Protein AF-A0A6P8ZB07-F1 (afdb_monomer)

Solvent-accessible surface area (backbone atoms only — not comparable to full-atom values): 9600 Å² total; per-residue (Å²): 122,35,70,48,93,91,47,97,53,71,27,90,39,66,70,56,38,54,51,48,44,44,61,78,75,39,76,51,76,29,62,41,85,91,77,65,51,66,21,70,41,64,68,59,40,51,53,44,44,52,66,76,69,40,87,73,82,62,54,81,32,67,51,88,53,90,93,51,83,56,60,20,74,44,65,69,59,39,55,50,48,44,59,75,76,38,49,78,63,57,66,79,43,64,91,71,60,66,84,70,69,75,82,62,78,60,69,79,56,100,74,67,85,49,68,68,60,49,51,53,49,50,51,52,50,53,52,50,53,52,51,51,51,51,51,52,52,51,55,55,74,67,50,76,80,86,47,76,67,62,57,60,74,75,111

Radius of gyration: 33.52 Å; Cα contacts (8 Å, |Δi|>4): 102; chains: 1; bounding box: 80×26×96 Å

Sequence (155 aa):
MFACDDCERQFAHARSLQRHRRVDHHAPAHRCEQCKRAYRYGWQKQQYLRSAHELSGSHRYPCSAPGCIYRSTTRSNLTRHWRTCHSAIAKELADGYTSQPAHRPTKPDNQTDDPRKEAVREALKTFLTNAIAAAITLARSEARPVTVDDIRAAL

Foldseek 3Di:
DAAAPVDGDDDPDPVVNVLCCLVPVDDQPDADPVPRDGHSDPVLVVVCCCPPVVPPQAFPAAAPDVPDGDTHSDPVVNVVCCCVPVVVVVVVCPVPPDCPDDPPPPPPPPDDPPVVVVVVVVVVVVVVVVVVVVVVVVVVVPDDDCDPVNVVVVD

InterPro domains:
  IPR013087 Zinc finger C2H2-type [PF00096] (2-25)
  IPR013087 Zinc finger C2H2-type [PS50157] (2-25)
  IPR013087 Zinc finger C2H2-type [SM00355] (2-25)
  IPR013087 Zinc finger C2H2-type [SM00355] (30-53)
  IPR013087 Zinc finger C2H2-type [SM00355] (61-86)
  IPR036236 Zinc finger C2H2 superfamily [SSF57667] (2-42)

Nearest PDB structures (foldseek):
  5und-assembly2_B  TM=5.809E-01  e=1.565E-04  Homo sapiens
  5k5i-assembly1_A  TM=6.040E-01  e=3.004E-04  Homo sapiens
  8sss-assembly1_A  TM=5.111E-01  e=1.205E-04  Homo sapiens
  8ssr-assembly1_A  TM=5.042E-01  e=1.058E-04  Homo sapiens
  5t0u-assembly2_D  TM=4.949E-01  e=1.287E-04  Homo sapiens

pLDDT: mean 70.07, std 16.38, range [29.27, 94.62]

Organism: Thrips palmi (NCBI:txid161013)

Structure (mmCIF, N/CA/C/O backbone):
data_AF-A0A6P8ZB07-F1
#
_entry.id   AF-A0A6P8ZB07-F1
#
loop_
_atom_site.group_PDB
_atom_site.id
_atom_site.type_symbol
_atom_site.label_atom_id
_atom_site.label_alt_id
_atom_site.label_comp_id
_atom_site.label_asym_id
_atom_site.label_entity_id
_atom_site.label_seq_id
_atom_site.pdbx_PDB_ins_code
_atom_site.Cartn_x
_atom_site.Cartn_y
_atom_site.Cartn_z
_atom_site.occupancy
_atom_site.B_iso_or_equiv
_atom_site.auth_seq_id
_atom_site.auth_comp_id
_atom_site.auth_asym_id
_atom_site.auth_atom_id
_atom_site.pdbx_PDB_model_num
ATOM 1 N N . MET A 1 1 ? -31.546 6.550 13.083 1.00 79.25 1 MET A N 1
ATOM 2 C CA . MET A 1 1 ? -30.229 6.072 13.560 1.00 79.25 1 MET A CA 1
ATOM 3 C C . MET A 1 1 ? -30.030 4.673 12.993 1.00 79.25 1 MET A C 1
ATOM 5 O O . MET A 1 1 ? -30.997 3.926 12.975 1.00 79.25 1 MET A O 1
ATOM 9 N N . PHE A 1 2 ? -28.861 4.354 12.437 1.00 90.25 2 PHE A N 1
ATOM 10 C CA . PHE A 1 2 ? -28.604 3.084 11.743 1.00 90.25 2 PHE A CA 1
ATOM 11 C C . PHE A 1 2 ? -27.587 2.262 12.541 1.00 90.25 2 PHE A C 1
ATOM 13 O O . PHE A 1 2 ? -26.433 2.680 12.653 1.00 90.25 2 PHE A O 1
ATOM 20 N N . ALA A 1 3 ? -28.016 1.138 13.114 1.00 91.75 3 ALA A N 1
ATOM 21 C CA . ALA A 1 3 ? -27.183 0.266 13.942 1.00 91.75 3 ALA A CA 1
ATOM 22 C C . ALA A 1 3 ? -26.453 -0.789 13.101 1.00 91.75 3 ALA A C 1
ATOM 24 O O . ALA A 1 3 ? -26.938 -1.192 12.046 1.00 91.75 3 ALA A O 1
ATOM 25 N N . CYS A 1 4 ? -25.268 -1.197 13.550 1.00 89.50 4 CYS A N 1
ATOM 26 C CA . CYS A 1 4 ? -24.574 -2.347 12.992 1.00 89.50 4 CYS A CA 1
ATOM 27 C C . CYS A 1 4 ? -25.110 -3.637 13.614 1.00 89.50 4 CYS A C 1
ATOM 29 O O . CYS A 1 4 ? -25.295 -3.705 14.821 1.00 89.50 4 CYS A O 1
ATOM 31 N N . ASP A 1 5 ? -25.343 -4.657 12.794 1.00 91.62 5 ASP A N 1
ATOM 32 C CA . ASP A 1 5 ? -25.797 -5.969 13.278 1.00 91.62 5 ASP A CA 1
ATOM 33 C C . ASP A 1 5 ? -24.627 -6.798 13.835 1.00 91.62 5 ASP A C 1
ATOM 35 O O . ASP A 1 5 ? -24.812 -7.718 14.623 1.00 91.62 5 ASP A O 1
ATOM 39 N N . ASP A 1 6 ? -23.405 -6.449 13.422 1.00 88.81 6 ASP A N 1
ATOM 40 C CA . ASP A 1 6 ? -22.174 -7.166 13.742 1.00 88.81 6 ASP A CA 1
ATOM 41 C C . ASP A 1 6 ? -21.429 -6.548 14.957 1.00 88.81 6 ASP A C 1
ATOM 43 O O . ASP A 1 6 ? -20.456 -7.124 15.447 1.00 88.81 6 ASP A O 1
ATOM 47 N N . CYS A 1 7 ? -21.844 -5.363 15.439 1.00 89.31 7 CYS A N 1
ATOM 48 C CA . CYS A 1 7 ? -21.358 -4.740 16.682 1.00 89.31 7 CYS A CA 1
ATOM 49 C C . CYS A 1 7 ? -22.290 -3.630 17.203 1.00 89.31 7 CYS A C 1
ATOM 51 O O . CYS A 1 7 ? -23.149 -3.134 16.492 1.00 89.31 7 CYS A O 1
ATOM 53 N N . GLU A 1 8 ? -22.055 -3.130 18.416 1.00 90.69 8 GLU A N 1
ATOM 54 C CA . GLU A 1 8 ? -22.935 -2.154 19.089 1.00 90.69 8 GLU A CA 1
ATOM 55 C C . GLU A 1 8 ? -22.868 -0.709 18.541 1.00 90.69 8 GLU A C 1
ATOM 57 O O . GLU A 1 8 ? -23.427 0.225 19.122 1.00 90.69 8 GLU A O 1
ATOM 62 N N . ARG A 1 9 ? -22.177 -0.470 17.418 1.00 87.62 9 ARG A N 1
ATOM 63 C CA . ARG A 1 9 ? -22.019 0.883 16.862 1.00 87.62 9 ARG A CA 1
ATOM 64 C C . ARG A 1 9 ? -23.259 1.354 16.113 1.00 87.62 9 ARG A C 1
ATOM 66 O O . ARG A 1 9 ? -23.866 0.624 15.333 1.00 87.62 9 ARG A O 1
ATOM 73 N N . GLN A 1 10 ? -23.551 2.644 16.261 1.00 91.88 10 GLN A N 1
ATOM 74 C CA . GLN A 1 10 ? -24.649 3.315 15.574 1.00 91.88 10 GLN A CA 1
ATOM 75 C C . GLN A 1 10 ? -24.158 4.522 14.777 1.00 91.88 10 GLN A C 1
ATOM 77 O O . GLN A 1 10 ? -23.225 5.224 15.167 1.00 91.88 10 GLN A O 1
ATOM 82 N N . PHE A 1 11 ? -24.808 4.770 13.643 1.00 93.06 11 PHE A N 1
ATOM 83 C CA . PHE A 1 11 ? -24.426 5.808 12.696 1.00 93.06 11 PHE A CA 1
ATOM 84 C C . PHE A 1 11 ? -25.613 6.700 12.333 1.00 93.06 11 PHE A C 1
ATOM 86 O O . PHE A 1 11 ? -26.759 6.257 12.244 1.00 93.06 11 PHE A O 1
ATOM 93 N N . ALA A 1 12 ? -25.323 7.969 12.046 1.00 92.12 12 ALA A N 1
ATOM 94 C CA . ALA A 1 12 ? -26.329 8.940 11.617 1.00 92.12 12 ALA A CA 1
ATOM 95 C C . ALA A 1 12 ? -26.901 8.638 10.217 1.00 92.12 12 ALA A C 1
ATOM 97 O O . ALA A 1 12 ? -28.044 8.978 9.925 1.00 92.12 12 ALA A O 1
ATOM 98 N N . HIS A 1 13 ? -26.129 7.967 9.354 1.00 94.62 13 HIS A N 1
ATOM 99 C CA . HIS A 1 13 ? -26.494 7.724 7.957 1.00 94.62 13 HIS A CA 1
ATOM 100 C C . HIS A 1 13 ? -26.223 6.278 7.533 1.00 94.62 13 HIS A C 1
ATOM 102 O O . HIS A 1 13 ? -25.190 5.705 7.890 1.00 94.62 13 HIS A O 1
ATOM 108 N N . ALA A 1 14 ? -27.090 5.733 6.674 1.00 91.81 14 ALA A N 1
ATOM 109 C CA . ALA A 1 14 ? -26.956 4.382 6.125 1.00 91.81 14 ALA A CA 1
ATOM 110 C C . ALA A 1 14 ? -25.622 4.169 5.385 1.00 91.81 14 ALA A C 1
ATOM 112 O O . ALA A 1 14 ? -24.974 3.140 5.553 1.00 91.81 14 ALA A O 1
ATOM 113 N N . ARG A 1 15 ? -25.140 5.173 4.634 1.00 90.19 15 ARG A N 1
ATOM 114 C CA . ARG A 1 15 ? -23.828 5.119 3.956 1.00 90.19 15 ARG A CA 1
ATOM 115 C C . ARG A 1 15 ? -22.671 4.940 4.945 1.00 90.19 15 ARG A C 1
ATOM 117 O O . ARG A 1 15 ? -21.708 4.236 4.647 1.00 90.19 15 ARG A O 1
ATOM 124 N N . SER A 1 16 ? -22.751 5.572 6.114 1.00 89.81 16 SER A N 1
ATOM 125 C CA . SER A 1 16 ? -21.724 5.463 7.153 1.00 89.81 16 SER A CA 1
ATOM 126 C C . SER A 1 16 ? -21.711 4.070 7.776 1.00 89.81 16 SER A C 1
ATOM 128 O O . SER A 1 16 ? -20.631 3.498 7.919 1.00 89.81 16 SER A O 1
ATOM 130 N N . LEU A 1 17 ? -22.893 3.505 8.046 1.00 91.12 17 LEU A N 1
ATOM 131 C CA . LEU A 1 17 ? -23.044 2.121 8.493 1.00 91.12 17 LEU A CA 1
ATOM 132 C C . LEU A 1 17 ? -22.494 1.133 7.451 1.00 91.12 17 LEU A C 1
ATOM 134 O O . LEU A 1 17 ? -21.679 0.274 7.775 1.00 91.12 17 LEU A O 1
ATOM 138 N N . GLN A 1 18 ? -22.868 1.294 6.180 1.00 87.62 18 GLN A N 1
ATOM 139 C CA . GLN A 1 18 ? -22.407 0.424 5.095 1.00 87.62 18 GLN A CA 1
ATOM 140 C C . GLN A 1 18 ? -20.878 0.451 4.944 1.00 87.62 18 GLN A C 1
ATOM 142 O O . GLN A 1 18 ? -20.238 -0.583 4.736 1.00 87.62 18 GLN A O 1
ATOM 147 N N . ARG A 1 19 ? -20.273 1.639 5.068 1.00 83.69 19 ARG A N 1
ATOM 148 C CA . ARG A 1 19 ? -18.817 1.801 5.071 1.00 83.69 19 ARG A CA 1
ATOM 149 C C . ARG A 1 19 ? -18.181 1.095 6.266 1.00 83.69 19 ARG A C 1
ATOM 151 O O . ARG A 1 19 ? -17.192 0.396 6.083 1.00 83.69 19 ARG A O 1
ATOM 158 N N . HIS A 1 20 ? -18.736 1.281 7.459 1.00 88.06 20 HIS A N 1
ATOM 159 C CA . HIS A 1 20 ? -18.255 0.629 8.673 1.00 88.06 20 HIS A CA 1
ATOM 160 C C . HIS A 1 20 ? -18.280 -0.897 8.539 1.00 88.06 20 HIS A C 1
ATOM 162 O O . HIS A 1 20 ? -17.241 -1.523 8.717 1.00 88.06 20 HIS A O 1
ATOM 168 N N . ARG A 1 21 ? -19.399 -1.486 8.099 1.00 86.38 21 ARG A N 1
ATOM 169 C CA . ARG A 1 21 ? -19.507 -2.940 7.889 1.00 86.38 21 ARG A CA 1
ATOM 170 C C . ARG A 1 21 ? -18.471 -3.472 6.903 1.00 86.38 21 ARG A C 1
ATOM 172 O O . ARG A 1 21 ? -17.775 -4.440 7.192 1.00 86.38 21 ARG A O 1
ATOM 179 N N . ARG A 1 22 ? -18.272 -2.774 5.779 1.00 82.31 22 ARG A N 1
ATOM 180 C CA . ARG A 1 22 ? -17.231 -3.108 4.788 1.00 82.31 22 ARG A CA 1
ATOM 181 C C . ARG A 1 22 ? -15.821 -3.111 5.364 1.00 82.31 22 ARG A C 1
ATOM 183 O O . ARG A 1 22 ? -14.980 -3.884 4.919 1.00 82.31 22 ARG A O 1
ATOM 190 N N . VAL A 1 23 ? -15.546 -2.193 6.279 1.00 75.62 23 VAL A N 1
ATOM 191 C CA . VAL A 1 23 ? -14.209 -1.991 6.824 1.00 75.62 23 VAL A CA 1
ATOM 192 C C . VAL A 1 23 ? -13.951 -2.951 7.973 1.00 75.62 23 VAL A C 1
ATOM 194 O O . VAL A 1 23 ? -12.916 -3.603 7.974 1.00 75.62 23 VAL A O 1
ATOM 197 N N . ASP A 1 24 ? -14.872 -3.045 8.922 1.00 76.75 24 ASP A N 1
ATOM 198 C CA . ASP A 1 24 ? -14.622 -3.702 10.204 1.00 76.75 24 ASP A CA 1
ATOM 199 C C . ASP A 1 24 ? -15.111 -5.156 10.246 1.00 76.75 24 ASP A C 1
ATOM 201 O O . ASP A 1 24 ? -14.496 -5.967 10.931 1.00 76.75 24 ASP A O 1
ATOM 205 N N . HIS A 1 25 ? -16.142 -5.510 9.471 1.00 83.25 25 HIS A N 1
ATOM 206 C CA . HIS A 1 25 ? -16.788 -6.830 9.536 1.00 83.25 25 HIS A CA 1
ATOM 207 C C . HIS A 1 25 ? -16.632 -7.670 8.262 1.00 83.25 25 HIS A C 1
ATOM 209 O O . HIS A 1 25 ? -16.795 -8.887 8.296 1.00 83.25 25 HIS A O 1
ATOM 215 N N . HIS A 1 26 ? -16.280 -7.057 7.130 1.00 80.00 26 HIS A N 1
ATOM 216 C CA . HIS A 1 26 ? -16.057 -7.776 5.877 1.00 80.00 26 HIS A CA 1
ATOM 217 C C . HIS A 1 26 ? -14.572 -7.936 5.550 1.00 80.00 26 HIS A C 1
ATOM 219 O O . HIS A 1 26 ? -13.739 -7.060 5.798 1.00 80.00 26 HIS A O 1
ATOM 225 N N . ALA A 1 27 ? -14.243 -9.076 4.940 1.00 73.25 27 ALA A N 1
ATOM 226 C CA . ALA A 1 27 ? -12.900 -9.338 4.454 1.00 73.25 27 ALA A CA 1
ATOM 227 C C . ALA A 1 27 ? -12.509 -8.332 3.350 1.00 73.25 27 ALA A C 1
ATOM 229 O O . ALA A 1 27 ? -13.351 -7.924 2.542 1.00 73.25 27 ALA A O 1
ATOM 230 N N . PRO A 1 28 ? -11.229 -7.925 3.280 1.00 73.00 28 PRO A N 1
ATOM 231 C CA . PRO A 1 28 ? -10.756 -7.007 2.253 1.00 73.00 28 PRO A CA 1
ATOM 232 C C . PRO A 1 28 ? -10.947 -7.604 0.852 1.00 73.00 28 PRO A C 1
ATOM 234 O O . PRO A 1 28 ? -10.288 -8.572 0.477 1.00 73.00 28 PRO A O 1
ATOM 237 N N . ALA A 1 29 ? -11.838 -6.992 0.071 1.00 79.50 29 ALA A N 1
ATOM 238 C CA . ALA A 1 29 ? -12.264 -7.495 -1.235 1.00 79.50 29 ALA A CA 1
ATOM 239 C C . ALA A 1 29 ? -11.255 -7.237 -2.369 1.00 79.50 29 ALA A C 1
ATOM 241 O O . ALA A 1 29 ? -11.337 -7.850 -3.430 1.00 79.50 29 ALA A O 1
ATOM 242 N N . HIS A 1 30 ? -10.299 -6.322 -2.186 1.00 82.31 30 HIS A N 1
ATOM 243 C CA . HIS A 1 30 ? -9.413 -5.893 -3.267 1.00 82.31 30 HIS A CA 1
ATOM 244 C C . HIS A 1 30 ? -8.005 -6.454 -3.077 1.00 82.31 30 HIS A C 1
ATOM 246 O O . HIS 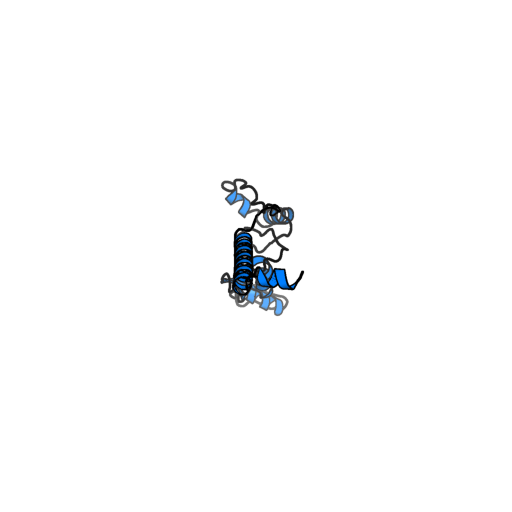A 1 30 ? -7.198 -5.871 -2.361 1.00 82.31 30 HIS A O 1
ATOM 252 N N . ARG A 1 31 ? -7.680 -7.570 -3.739 1.00 80.06 31 ARG A N 1
ATOM 253 C CA . ARG A 1 31 ? -6.336 -8.175 -3.704 1.00 80.06 31 ARG A CA 1
ATOM 254 C C . ARG A 1 31 ? -5.437 -7.685 -4.837 1.00 80.06 31 ARG A C 1
ATOM 256 O O . ARG A 1 31 ? -5.884 -7.554 -5.975 1.00 80.06 31 ARG A O 1
ATOM 263 N N . CYS A 1 32 ? -4.172 -7.416 -4.529 1.00 77.12 32 CYS A N 1
ATOM 264 C CA . CYS A 1 32 ? -3.107 -7.297 -5.519 1.00 77.12 32 CYS A CA 1
ATOM 265 C C . CYS A 1 32 ? -2.741 -8.697 -6.023 1.00 77.12 32 CYS A C 1
ATOM 267 O O . CYS A 1 32 ? -2.486 -9.581 -5.214 1.00 77.12 32 CYS A O 1
ATOM 269 N N . GLU A 1 33 ? -2.691 -8.904 -7.335 1.00 78.56 33 GLU A N 1
ATOM 270 C CA . GLU A 1 33 ? -2.356 -10.211 -7.919 1.00 78.56 33 GLU A CA 1
ATOM 271 C C . GLU A 1 33 ? -0.848 -10.480 -7.919 1.00 78.56 33 GLU A C 1
ATOM 273 O O . GLU A 1 33 ? -0.432 -11.626 -7.801 1.00 78.56 33 GLU A O 1
ATOM 278 N N . GLN A 1 34 ? -0.027 -9.425 -7.939 1.00 72.00 34 GLN A N 1
ATOM 279 C CA . GLN A 1 34 ? 1.434 -9.540 -7.964 1.00 72.00 34 GLN A CA 1
ATOM 280 C C . GLN A 1 34 ? 2.021 -9.933 -6.598 1.00 72.00 34 GLN A C 1
ATOM 282 O O . GLN A 1 34 ? 2.948 -10.730 -6.529 1.00 72.00 34 GLN A O 1
ATOM 287 N N . CYS A 1 35 ? 1.481 -9.405 -5.495 1.00 76.00 35 CYS A N 1
ATOM 288 C CA . CYS A 1 35 ? 2.006 -9.647 -4.141 1.00 76.00 35 CYS A CA 1
ATOM 289 C C . CYS A 1 35 ? 0.968 -10.208 -3.155 1.00 76.00 35 CYS A C 1
ATOM 291 O O . CYS A 1 35 ? 1.236 -10.322 -1.960 1.00 76.00 35 CYS A O 1
ATOM 293 N N . LYS A 1 36 ? -0.246 -10.520 -3.631 1.00 75.31 36 LYS A N 1
ATOM 294 C CA . LYS A 1 36 ? -1.359 -11.113 -2.859 1.00 75.31 36 LYS A CA 1
ATOM 295 C C . LYS A 1 36 ? -1.855 -10.285 -1.661 1.00 75.31 36 LYS A C 1
ATOM 297 O O . LYS A 1 36 ? -2.717 -10.746 -0.905 1.00 75.31 36 LYS A O 1
ATOM 302 N N . ARG A 1 37 ? -1.383 -9.041 -1.503 1.00 74.19 37 ARG A N 1
ATOM 303 C CA . ARG A 1 37 ? -1.820 -8.111 -0.450 1.00 74.19 37 ARG A CA 1
ATOM 304 C C . ARG A 1 37 ? -3.275 -7.688 -0.666 1.00 74.19 37 ARG A C 1
ATOM 306 O O . ARG A 1 37 ? -3.673 -7.425 -1.795 1.00 74.19 37 ARG A O 1
ATOM 313 N N . ALA A 1 38 ? -4.063 -7.619 0.405 1.00 77.88 38 ALA A N 1
ATOM 314 C CA . ALA A 1 38 ? -5.492 -7.312 0.349 1.00 77.88 38 ALA A CA 1
ATOM 315 C C . ALA A 1 38 ? -5.807 -5.927 0.935 1.00 77.88 38 ALA A C 1
ATOM 317 O O . ALA A 1 38 ? -5.239 -5.534 1.954 1.00 77.88 38 ALA A O 1
ATOM 318 N N . TYR A 1 39 ? -6.734 -5.214 0.297 1.00 81.25 39 TYR A N 1
ATOM 319 C CA . TYR A 1 39 ? -7.172 -3.864 0.645 1.00 81.25 39 TYR A CA 1
ATOM 320 C C . TYR A 1 39 ? -8.689 -3.820 0.831 1.00 81.25 39 TYR A C 1
ATOM 322 O O . TYR A 1 39 ? -9.441 -4.517 0.145 1.00 81.25 39 TYR A O 1
ATOM 330 N N . ARG A 1 40 ? -9.144 -2.960 1.748 1.00 77.50 40 ARG A N 1
ATOM 331 C CA . ARG A 1 40 ? -10.573 -2.766 2.046 1.00 77.50 40 ARG A CA 1
ATOM 332 C C . ARG A 1 40 ? -11.277 -1.961 0.949 1.00 77.50 40 ARG A C 1
ATOM 334 O O . ARG A 1 40 ? -12.467 -2.151 0.716 1.00 77.50 40 ARG A O 1
ATOM 341 N N . TYR A 1 41 ? -10.536 -1.107 0.239 1.00 79.56 41 TYR A N 1
ATOM 342 C CA . TYR A 1 41 ? -11.054 -0.294 -0.862 1.00 79.56 41 TYR A CA 1
ATOM 343 C C . TYR A 1 41 ? -10.213 -0.405 -2.137 1.00 79.56 41 TYR A C 1
ATOM 345 O O . TYR A 1 41 ? -8.988 -0.516 -2.087 1.00 79.56 41 TYR A O 1
ATOM 353 N N . GLY A 1 42 ? -10.873 -0.283 -3.292 1.00 80.75 42 GLY A N 1
ATOM 354 C CA . GLY A 1 42 ? -10.217 -0.331 -4.600 1.00 80.75 42 GLY A CA 1
ATOM 355 C C . GLY A 1 42 ? -9.184 0.780 -4.797 1.00 80.75 42 GLY A C 1
ATOM 356 O O . GLY A 1 42 ? -8.100 0.516 -5.306 1.00 80.75 42 GLY A O 1
ATOM 357 N N . TRP A 1 43 ? -9.456 1.998 -4.316 1.00 79.00 43 TRP A N 1
ATOM 358 C CA . TRP A 1 43 ? -8.507 3.114 -4.414 1.00 79.00 43 TRP A CA 1
ATOM 359 C C . TRP A 1 43 ? -7.207 2.855 -3.633 1.00 79.00 43 TRP A C 1
ATOM 361 O O . TRP A 1 43 ? -6.143 3.281 -4.072 1.00 79.00 43 TRP A O 1
ATOM 371 N N . GLN A 1 44 ? -7.269 2.110 -2.521 1.00 76.94 44 GLN A N 1
ATOM 372 C CA . GLN A 1 44 ? -6.083 1.721 -1.749 1.00 76.94 44 GLN A CA 1
ATOM 373 C C . GLN A 1 44 ? -5.230 0.713 -2.523 1.00 76.94 44 GLN A C 1
ATOM 375 O O . GLN A 1 44 ? -4.014 0.876 -2.590 1.00 76.94 44 GLN A O 1
ATOM 380 N N . LYS A 1 45 ? -5.866 -0.283 -3.164 1.00 82.38 45 LYS A N 1
ATOM 381 C CA . LYS A 1 45 ? -5.182 -1.205 -4.086 1.00 82.38 45 LYS A CA 1
ATOM 382 C C . LYS A 1 45 ? -4.522 -0.421 -5.221 1.00 82.38 45 LYS A C 1
ATOM 384 O O . LYS A 1 45 ? -3.352 -0.638 -5.490 1.00 82.38 45 LYS A O 1
ATOM 389 N N . GLN A 1 46 ? -5.239 0.510 -5.850 1.00 79.94 46 GLN A N 1
ATOM 390 C CA . GLN A 1 46 ? -4.714 1.300 -6.970 1.00 79.94 46 GLN A CA 1
ATOM 391 C C . GLN A 1 46 ? -3.534 2.195 -6.571 1.00 79.94 46 GLN A C 1
ATOM 393 O O . GLN A 1 46 ? -2.513 2.207 -7.254 1.00 79.94 46 GLN A O 1
ATOM 398 N N . GLN A 1 47 ? -3.618 2.894 -5.434 1.00 74.00 47 GLN A N 1
ATOM 399 C CA . GLN A 1 47 ? -2.474 3.653 -4.921 1.00 74.00 47 GLN A CA 1
ATOM 400 C C . GLN A 1 47 ? -1.285 2.752 -4.586 1.00 74.00 47 GLN A C 1
ATOM 402 O O . GLN A 1 47 ? -0.135 3.117 -4.838 1.00 74.00 47 GLN A O 1
ATOM 407 N N . TYR A 1 48 ? -1.540 1.568 -4.031 1.00 76.00 48 TYR A N 1
ATOM 408 C CA . TYR A 1 48 ? -0.482 0.605 -3.780 1.00 76.00 48 TYR A CA 1
ATOM 409 C C . TYR A 1 48 ? 0.171 0.123 -5.076 1.00 76.00 48 TYR A C 1
ATOM 411 O O . TYR A 1 48 ? 1.391 0.139 -5.162 1.00 76.00 48 TYR A O 1
ATOM 419 N N . LEU A 1 49 ? -0.609 -0.236 -6.098 1.00 76.62 49 LEU A N 1
ATOM 420 C CA . LEU A 1 49 ? -0.074 -0.623 -7.405 1.00 76.62 49 LEU A CA 1
ATOM 421 C C . LEU A 1 49 ? 0.824 0.485 -7.973 1.00 76.62 49 LEU A C 1
ATOM 423 O O . LEU A 1 49 ? 1.975 0.216 -8.307 1.00 76.62 49 LEU A O 1
ATOM 427 N N . ARG A 1 50 ? 0.359 1.739 -7.934 1.00 73.38 50 ARG A N 1
ATOM 428 C CA . ARG A 1 50 ? 1.133 2.907 -8.383 1.00 73.38 50 ARG A CA 1
ATOM 429 C C . ARG A 1 50 ? 2.407 3.165 -7.572 1.00 73.38 50 ARG A C 1
ATOM 431 O O . ARG A 1 50 ? 3.366 3.722 -8.078 1.00 73.38 50 ARG A O 1
ATOM 438 N N . SER A 1 51 ? 2.421 2.836 -6.285 1.00 65.44 51 SER A N 1
ATOM 439 C CA . SER A 1 51 ? 3.552 3.174 -5.403 1.00 65.44 51 SER A CA 1
ATOM 440 C C . SER A 1 51 ? 4.518 2.023 -5.128 1.00 65.44 51 SER A C 1
ATOM 442 O O . SER A 1 51 ? 5.644 2.273 -4.698 1.00 65.44 51 SER A O 1
ATOM 444 N N . ALA A 1 52 ? 4.084 0.779 -5.317 1.00 70.06 52 ALA A N 1
ATOM 445 C CA . ALA A 1 52 ? 4.862 -0.423 -5.033 1.00 70.06 52 ALA A CA 1
ATOM 446 C C . ALA A 1 52 ? 5.252 -1.199 -6.296 1.00 70.06 52 ALA A C 1
ATOM 448 O O . ALA A 1 52 ? 6.287 -1.858 -6.279 1.00 70.06 52 ALA A O 1
ATOM 449 N N . HIS A 1 53 ? 4.455 -1.121 -7.365 1.00 69.31 53 HIS A N 1
ATOM 450 C CA . HIS A 1 53 ? 4.709 -1.838 -8.618 1.00 69.31 53 HIS A CA 1
ATOM 451 C C . HIS A 1 53 ? 5.029 -0.890 -9.781 1.00 69.31 53 HIS A C 1
ATOM 453 O O . HIS A 1 53 ? 5.853 -1.214 -10.630 1.00 69.31 53 HIS A O 1
ATOM 459 N N . GLU A 1 54 ? 4.446 0.307 -9.799 1.00 64.94 54 GLU A N 1
ATOM 460 C CA . GLU A 1 54 ? 4.747 1.330 -10.799 1.00 64.94 54 GLU A CA 1
ATOM 461 C C . GLU A 1 54 ? 5.968 2.145 -10.336 1.00 64.94 54 GLU A C 1
ATOM 463 O O . GLU A 1 54 ? 5.874 3.101 -9.569 1.00 64.94 54 GLU A O 1
ATOM 468 N N . LEU A 1 55 ? 7.160 1.727 -10.770 1.00 56.78 55 LEU A N 1
ATOM 469 C CA . LEU A 1 55 ? 8.460 2.341 -10.455 1.00 56.78 55 LEU A CA 1
ATOM 470 C C . LEU A 1 55 ? 8.661 3.751 -11.068 1.00 56.78 55 LEU A C 1
ATOM 472 O O . LEU A 1 55 ? 9.778 4.145 -11.391 1.00 56.78 55 LEU A O 1
ATOM 476 N N . SER A 1 56 ? 7.605 4.559 -11.190 1.00 53.31 56 SER A N 1
ATOM 477 C CA . SER A 1 56 ? 7.682 5.943 -11.669 1.00 53.31 56 SER A CA 1
ATOM 478 C C . SER A 1 56 ? 7.758 6.939 -10.497 1.00 53.31 56 SER A C 1
ATOM 480 O O . SER A 1 56 ? 6.816 7.638 -10.128 1.00 53.31 56 SER A O 1
ATOM 482 N N . GLY A 1 57 ? 8.917 6.948 -9.835 1.00 55.69 57 GLY A N 1
ATOM 483 C CA . GLY A 1 57 ? 9.587 8.149 -9.310 1.00 55.69 57 GLY A CA 1
ATOM 484 C C . GLY A 1 57 ? 9.034 8.985 -8.139 1.00 55.69 57 GLY A C 1
ATOM 485 O O . GLY A 1 57 ? 9.823 9.749 -7.581 1.00 55.69 57 GLY A O 1
ATOM 486 N N . SER A 1 58 ? 7.769 8.902 -7.713 1.00 61.97 58 SER A N 1
ATOM 487 C CA . SER A 1 58 ? 7.233 9.954 -6.813 1.00 61.97 58 SER A CA 1
ATOM 488 C C . SER A 1 58 ? 7.446 9.712 -5.305 1.00 61.97 58 SER A C 1
ATOM 490 O O . SER A 1 58 ? 7.872 10.613 -4.585 1.00 61.97 58 SER A O 1
ATOM 492 N N . HIS A 1 59 ? 7.260 8.493 -4.787 1.00 61.09 59 HIS A N 1
ATOM 493 C CA . HIS A 1 59 ? 7.296 8.230 -3.334 1.00 61.09 59 HIS A CA 1
ATOM 494 C C . HIS A 1 59 ? 8.450 7.310 -2.921 1.00 61.09 59 HIS A C 1
ATOM 496 O O . HIS A 1 59 ? 8.255 6.143 -2.581 1.00 61.09 59 HIS A O 1
ATOM 502 N N . ARG A 1 60 ? 9.668 7.864 -2.946 1.00 69.31 60 ARG A N 1
ATOM 503 C CA . ARG A 1 60 ? 10.932 7.148 -2.683 1.00 69.31 60 ARG A CA 1
ATOM 504 C C . ARG A 1 60 ? 11.141 6.681 -1.236 1.00 69.31 60 ARG A C 1
ATOM 506 O O . ARG A 1 60 ? 12.019 5.858 -1.008 1.00 69.31 60 ARG A O 1
ATOM 513 N N . TYR A 1 61 ? 10.365 7.173 -0.267 1.00 74.50 61 TYR A N 1
ATOM 514 C CA . TYR A 1 61 ? 10.557 6.861 1.155 1.00 74.50 61 TYR A CA 1
ATOM 515 C C . TYR A 1 61 ? 9.333 6.159 1.753 1.00 74.50 61 TYR A C 1
ATOM 517 O O . TYR A 1 61 ? 8.447 6.834 2.289 1.00 74.50 61 TYR A O 1
ATOM 525 N N . PRO A 1 62 ? 9.250 4.822 1.665 1.00 74.81 62 PRO A N 1
ATOM 526 C CA . PRO A 1 62 ? 8.193 4.067 2.318 1.00 74.81 62 PRO A CA 1
ATOM 527 C C . PRO A 1 62 ? 8.392 3.925 3.823 1.00 74.81 62 PRO A C 1
ATOM 529 O O . PRO A 1 62 ? 9.516 3.830 4.308 1.00 74.81 62 PRO A O 1
ATOM 532 N N . CYS A 1 63 ? 7.280 3.875 4.553 1.00 79.69 63 CYS A N 1
ATOM 533 C CA . CYS A 1 63 ? 7.273 3.491 5.955 1.00 79.69 63 CYS A CA 1
ATOM 534 C C . CYS A 1 63 ? 7.526 1.989 6.108 1.00 79.69 63 CYS A C 1
ATOM 536 O O . CYS A 1 63 ? 6.853 1.175 5.479 1.00 79.69 63 CYS A O 1
ATOM 538 N N . SER A 1 64 ? 8.487 1.634 6.961 1.00 74.12 64 SER A N 1
ATOM 539 C CA . SER A 1 64 ? 8.873 0.248 7.253 1.00 74.12 64 SER A 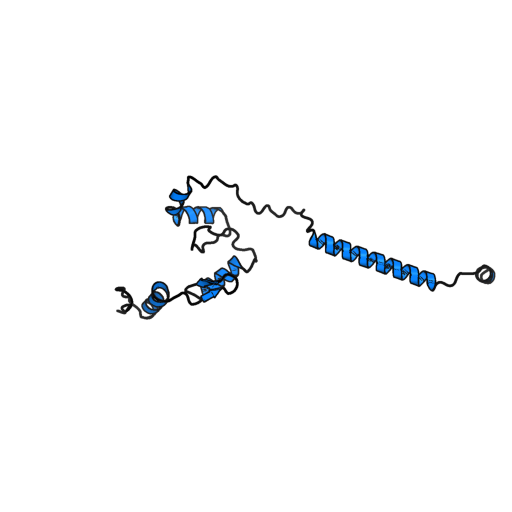CA 1
ATOM 540 C C . SER A 1 64 ? 7.974 -0.445 8.285 1.00 74.12 64 SER A C 1
ATOM 542 O O . SER A 1 64 ? 8.218 -1.598 8.624 1.00 74.12 64 SER A O 1
ATOM 544 N N . ALA A 1 65 ? 6.959 0.237 8.825 1.00 73.38 65 ALA A N 1
ATOM 545 C CA . ALA A 1 65 ? 6.127 -0.315 9.882 1.00 73.38 65 ALA A CA 1
ATOM 546 C C . ALA A 1 65 ? 5.154 -1.349 9.294 1.00 73.38 65 ALA A C 1
ATOM 548 O O . ALA A 1 65 ? 4.517 -1.082 8.265 1.00 73.38 65 ALA A O 1
ATOM 549 N N . PRO A 1 66 ? 4.993 -2.516 9.940 1.00 63.25 66 PRO A N 1
ATOM 550 C CA . PRO A 1 66 ? 4.094 -3.550 9.454 1.00 63.25 66 PRO A CA 1
ATOM 551 C C . PRO A 1 66 ? 2.659 -3.018 9.390 1.00 63.25 66 PRO A C 1
ATOM 553 O O . PRO A 1 66 ? 2.114 -2.500 10.359 1.00 63.25 66 PRO A O 1
ATOM 556 N N . GLY A 1 67 ? 2.049 -3.115 8.208 1.00 70.94 67 GLY A N 1
ATOM 557 C CA . GLY A 1 67 ? 0.689 -2.623 7.965 1.00 70.94 67 GLY A CA 1
ATOM 558 C C . GLY A 1 67 ? 0.573 -1.121 7.683 1.00 70.94 67 GLY A C 1
ATOM 559 O O . GLY A 1 67 ? -0.515 -0.677 7.316 1.00 70.94 67 GLY A O 1
ATOM 560 N N . CYS A 1 68 ? 1.660 -0.348 7.767 1.00 76.81 68 CYS A N 1
ATOM 561 C CA . CYS A 1 68 ? 1.642 1.065 7.407 1.00 76.81 68 CYS A CA 1
ATOM 562 C C . CYS A 1 68 ? 1.836 1.258 5.897 1.00 76.81 68 CYS A C 1
ATOM 564 O O . CYS A 1 68 ? 2.757 0.721 5.288 1.00 76.81 68 CYS A O 1
ATOM 566 N N . ILE A 1 69 ? 0.952 2.046 5.284 1.00 72.50 69 ILE A N 1
ATOM 567 C CA . ILE A 1 69 ? 0.977 2.346 3.843 1.00 72.50 69 ILE A CA 1
ATOM 568 C C . ILE A 1 69 ? 1.566 3.725 3.528 1.00 72.50 69 ILE A C 1
ATOM 570 O O . ILE A 1 69 ? 1.610 4.121 2.365 1.00 72.50 69 ILE A O 1
ATOM 574 N N . TYR A 1 70 ? 1.997 4.472 4.548 1.00 74.88 70 TYR A N 1
ATOM 575 C CA . TYR A 1 70 ? 2.516 5.823 4.373 1.00 74.88 70 TYR A CA 1
ATOM 576 C C . TYR A 1 70 ? 3.818 5.812 3.568 1.00 74.88 70 TYR A C 1
ATOM 578 O O . TYR A 1 70 ? 4.734 5.034 3.843 1.00 74.88 70 TYR A O 1
ATOM 586 N N . ARG A 1 71 ? 3.917 6.710 2.584 1.00 71.50 71 ARG A N 1
ATOM 587 C CA . ARG A 1 71 ? 5.142 6.951 1.821 1.00 71.50 71 ARG A CA 1
ATOM 588 C C . ARG A 1 71 ? 5.326 8.439 1.591 1.00 71.50 71 ARG A C 1
ATOM 590 O O . ARG A 1 71 ? 4.366 9.169 1.357 1.00 71.50 71 ARG A O 1
ATOM 597 N N . SER A 1 72 ? 6.576 8.873 1.611 1.00 74.00 72 SER A N 1
ATOM 598 C CA . SER A 1 72 ? 6.950 10.265 1.420 1.00 74.00 72 SER A CA 1
ATOM 599 C C . SER A 1 72 ? 7.876 10.438 0.217 1.00 74.00 72 SER A C 1
ATOM 601 O O . SER A 1 72 ? 8.622 9.535 -0.165 1.00 74.00 72 SER A O 1
ATOM 603 N N . THR A 1 73 ? 7.841 11.629 -0.374 1.00 73.75 73 THR A N 1
ATOM 604 C CA . THR A 1 73 ? 8.815 12.087 -1.376 1.00 73.75 73 THR A CA 1
ATOM 605 C C . THR A 1 73 ? 10.135 12.531 -0.729 1.00 73.75 73 THR A C 1
ATOM 607 O O . THR A 1 73 ? 11.168 12.590 -1.390 1.00 73.75 73 THR A O 1
ATOM 610 N N . THR A 1 74 ? 10.116 12.800 0.581 1.00 71.38 74 THR A N 1
ATOM 611 C CA . THR A 1 74 ? 11.223 13.347 1.384 1.00 71.38 74 THR A CA 1
ATOM 612 C C . THR A 1 74 ? 11.438 12.573 2.683 1.00 71.38 74 THR A C 1
ATOM 614 O O . THR A 1 74 ? 10.484 12.185 3.366 1.00 71.38 74 THR A O 1
ATOM 617 N N . ARG A 1 75 ? 12.705 12.412 3.082 1.00 71.38 75 ARG A N 1
ATOM 618 C CA . ARG A 1 75 ? 13.092 11.655 4.281 1.00 71.38 75 ARG A CA 1
ATOM 619 C C . ARG A 1 75 ? 12.586 12.294 5.580 1.00 71.38 75 ARG A C 1
ATOM 621 O O . ARG A 1 75 ? 12.090 11.579 6.439 1.00 71.38 75 ARG A O 1
ATOM 628 N N . SER A 1 76 ? 12.599 13.624 5.696 1.00 78.00 76 SER A N 1
ATOM 629 C CA . SER A 1 76 ? 12.143 14.348 6.899 1.00 78.00 76 SER A CA 1
ATOM 630 C C . SER A 1 76 ? 10.670 14.098 7.231 1.00 78.00 76 SER A C 1
ATOM 632 O O . SER A 1 76 ? 10.302 13.933 8.391 1.00 78.00 76 SER A O 1
ATOM 634 N N . ASN A 1 77 ? 9.827 14.005 6.203 1.00 79.88 77 ASN A N 1
ATOM 635 C CA . ASN A 1 77 ? 8.409 13.694 6.351 1.00 79.88 77 ASN A CA 1
ATOM 636 C C . ASN A 1 77 ? 8.182 12.247 6.801 1.00 79.88 77 ASN A C 1
ATOM 638 O O . ASN A 1 77 ? 7.338 12.017 7.664 1.00 79.88 77 ASN A O 1
ATOM 642 N N . LEU A 1 78 ? 8.981 11.297 6.297 1.00 81.00 78 LEU A N 1
ATOM 643 C CA . LEU A 1 78 ? 8.950 9.917 6.780 1.00 81.00 78 LEU A CA 1
ATOM 644 C C . LEU A 1 78 ? 9.403 9.822 8.245 1.00 81.00 78 LEU A C 1
ATOM 646 O O . LEU A 1 78 ? 8.734 9.176 9.047 1.00 81.00 78 LEU A O 1
ATOM 650 N N . THR A 1 79 ? 10.487 10.508 8.614 1.00 78.38 79 THR A N 1
ATOM 651 C CA . THR A 1 79 ? 10.989 10.535 9.997 1.00 78.38 79 THR A CA 1
ATOM 652 C C . THR A 1 79 ? 9.967 11.137 10.959 1.00 78.38 79 THR A C 1
ATOM 654 O O . THR A 1 79 ? 9.729 10.585 12.033 1.00 78.38 79 THR A O 1
ATOM 657 N N . ARG A 1 80 ? 9.326 12.249 10.576 1.00 80.62 80 ARG A N 1
ATOM 658 C CA . ARG A 1 80 ? 8.245 12.858 11.362 1.00 80.62 80 ARG A CA 1
ATOM 659 C C . ARG A 1 80 ? 7.066 11.901 11.513 1.00 80.62 80 ARG A C 1
ATOM 661 O O . ARG A 1 80 ? 6.644 11.666 12.637 1.00 80.62 80 ARG A O 1
ATOM 668 N N . HIS A 1 81 ? 6.600 11.314 10.410 1.00 83.31 81 HIS A N 1
ATOM 669 C CA . HIS A 1 81 ? 5.521 10.327 10.415 1.00 83.31 81 HIS A CA 1
ATOM 670 C C . HIS A 1 81 ? 5.821 9.155 11.358 1.00 83.31 81 HIS A C 1
ATOM 672 O O . HIS A 1 81 ? 4.970 8.790 12.164 1.00 83.31 81 HIS A O 1
ATOM 678 N N . TRP A 1 82 ? 7.037 8.604 11.312 1.00 81.50 82 TRP A N 1
ATOM 679 C CA . TRP A 1 82 ? 7.430 7.502 12.190 1.00 81.50 82 TRP A CA 1
ATOM 680 C C . TRP A 1 82 ? 7.348 7.892 13.667 1.00 81.50 82 TRP A C 1
ATOM 682 O O . TRP A 1 82 ? 6.779 7.165 14.477 1.00 81.50 82 TRP A O 1
ATOM 692 N N . ARG A 1 83 ? 7.857 9.077 14.016 1.00 79.81 83 ARG A N 1
ATOM 693 C CA . ARG A 1 83 ? 7.848 9.583 15.396 1.00 79.81 83 ARG A CA 1
ATOM 694 C C . ARG A 1 83 ? 6.449 9.887 15.919 1.00 79.81 83 ARG A C 1
ATOM 696 O O . ARG A 1 83 ? 6.229 9.759 17.113 1.00 79.81 83 ARG A O 1
ATOM 703 N N . THR A 1 84 ? 5.514 10.293 15.066 1.00 79.00 84 THR A N 1
ATOM 704 C CA . THR A 1 84 ? 4.151 10.640 15.498 1.00 79.00 84 THR A CA 1
ATOM 705 C C . THR A 1 84 ? 3.191 9.457 15.456 1.00 79.00 84 THR A C 1
ATOM 707 O O . THR A 1 84 ? 2.287 9.381 16.278 1.00 79.00 84 THR A O 1
ATOM 710 N N . CYS A 1 85 ? 3.362 8.540 14.500 1.00 79.75 85 CYS A N 1
ATOM 711 C CA . CYS A 1 85 ? 2.415 7.450 14.245 1.00 79.75 85 CYS A CA 1
ATOM 712 C C . CYS A 1 85 ? 2.910 6.082 14.738 1.00 79.75 85 CYS A C 1
ATOM 714 O O . CYS A 1 85 ? 2.099 5.175 14.912 1.00 79.75 85 CYS A O 1
ATOM 716 N N . HIS A 1 86 ? 4.218 5.923 14.964 1.00 81.19 86 HIS A N 1
ATOM 717 C CA . HIS A 1 86 ? 4.849 4.665 15.379 1.00 81.19 86 HIS A CA 1
ATOM 718 C C . HIS A 1 86 ? 5.771 4.838 16.600 1.00 81.19 86 HIS A C 1
ATOM 720 O O . HIS A 1 86 ? 6.624 3.990 16.852 1.00 81.19 86 HIS A O 1
ATOM 726 N N . SER A 1 87 ? 5.583 5.899 17.396 1.00 69.38 87 SER A N 1
ATOM 727 C CA . SER A 1 87 ? 6.349 6.152 18.632 1.00 69.38 87 SER A CA 1
ATOM 728 C C . SER A 1 87 ? 6.325 4.985 19.622 1.00 69.38 87 SER A C 1
ATOM 730 O O . SER A 1 87 ? 7.321 4.754 20.297 1.00 69.38 87 SER A O 1
ATOM 732 N N . ALA A 1 88 ? 5.227 4.225 19.685 1.00 64.50 88 ALA A N 1
ATOM 733 C CA . ALA A 1 88 ? 5.116 3.036 20.531 1.00 64.50 88 ALA A CA 1
ATOM 734 C C . ALA A 1 88 ? 5.981 1.862 20.029 1.00 64.50 88 ALA A C 1
ATOM 736 O O . ALA A 1 88 ? 6.587 1.163 20.831 1.00 64.50 88 ALA A O 1
ATOM 737 N N . ILE A 1 89 ? 6.112 1.698 18.706 1.00 58.78 89 ILE A N 1
ATOM 738 C CA . ILE A 1 89 ? 6.971 0.679 18.070 1.00 58.78 89 ILE A CA 1
ATOM 739 C C . ILE A 1 89 ? 8.457 1.070 18.196 1.00 58.78 89 ILE A C 1
ATOM 741 O O . ILE A 1 89 ? 9.338 0.217 18.184 1.00 58.78 89 ILE A O 1
ATOM 745 N N . ALA A 1 90 ? 8.754 2.363 18.365 1.00 53.12 90 ALA A N 1
ATOM 746 C CA . ALA A 1 90 ? 10.116 2.873 18.505 1.00 53.12 90 ALA A CA 1
ATOM 747 C C . ALA A 1 90 ? 10.810 2.488 19.828 1.00 53.12 90 ALA A C 1
ATOM 749 O O . ALA A 1 90 ? 12.033 2.567 19.887 1.00 53.12 90 ALA A O 1
ATOM 750 N N . LYS A 1 91 ? 10.070 2.071 20.869 1.00 47.25 91 LYS A N 1
ATOM 751 C CA . LYS A 1 91 ? 10.664 1.625 22.145 1.00 47.25 91 LYS A CA 1
ATOM 752 C C . LYS A 1 91 ? 11.169 0.178 22.113 1.00 47.25 91 LYS A C 1
ATOM 754 O O . LYS A 1 91 ? 12.163 -0.108 22.759 1.00 47.25 91 LYS A O 1
ATOM 759 N N . GLU A 1 92 ? 10.547 -0.694 21.325 1.00 42.47 92 GLU A N 1
ATOM 760 C CA . GLU A 1 92 ? 10.873 -2.133 21.269 1.00 42.47 92 GLU A CA 1
ATOM 761 C C . GLU A 1 92 ? 12.049 -2.463 20.324 1.00 42.47 92 GLU A C 1
ATOM 763 O O . GLU A 1 92 ? 12.596 -3.557 20.367 1.00 42.47 92 GLU A O 1
ATOM 768 N N . LEU A 1 93 ? 12.468 -1.526 19.464 1.00 47.72 93 LEU A N 1
ATOM 769 C CA . LEU A 1 93 ? 13.596 -1.700 18.529 1.00 47.72 93 LEU A CA 1
ATOM 770 C C . LEU A 1 93 ? 14.844 -0.891 18.923 1.00 47.72 93 LEU A C 1
ATOM 772 O O . LEU A 1 93 ? 15.816 -0.859 18.165 1.00 47.72 93 LEU A O 1
ATOM 776 N N . ALA A 1 94 ? 14.833 -0.229 20.084 1.00 45.31 94 ALA A N 1
ATOM 777 C CA . ALA A 1 94 ? 15.944 0.605 20.545 1.00 45.31 94 ALA A CA 1
ATOM 778 C C . ALA A 1 94 ? 17.212 -0.200 20.900 1.00 45.31 94 ALA A C 1
ATOM 780 O O . ALA A 1 94 ? 18.301 0.362 20.828 1.00 45.31 94 ALA A O 1
ATOM 781 N N . ASP A 1 95 ? 17.093 -1.509 21.157 1.00 43.31 95 ASP A N 1
ATOM 782 C CA . ASP A 1 95 ? 18.234 -2.391 21.460 1.00 43.31 95 ASP A CA 1
ATOM 783 C C . ASP A 1 95 ? 18.796 -3.132 20.227 1.00 43.31 95 ASP A C 1
ATOM 785 O O . ASP A 1 95 ? 19.752 -3.896 20.332 1.00 43.31 95 ASP A O 1
ATOM 789 N N . GLY A 1 96 ? 18.234 -2.898 19.032 1.00 43.44 96 GLY A N 1
ATOM 790 C CA . GLY A 1 96 ? 18.658 -3.572 17.794 1.00 43.44 96 GLY A CA 1
ATOM 791 C C . GLY A 1 96 ? 18.726 -2.685 16.552 1.00 43.44 96 GLY A C 1
ATOM 792 O O . GLY A 1 96 ? 19.358 -3.061 15.565 1.00 43.44 96 GLY A O 1
ATOM 793 N N . TYR A 1 97 ? 18.141 -1.486 16.578 1.00 40.16 97 TYR A N 1
ATOM 794 C CA . TYR A 1 97 ? 18.335 -0.491 15.528 1.00 40.16 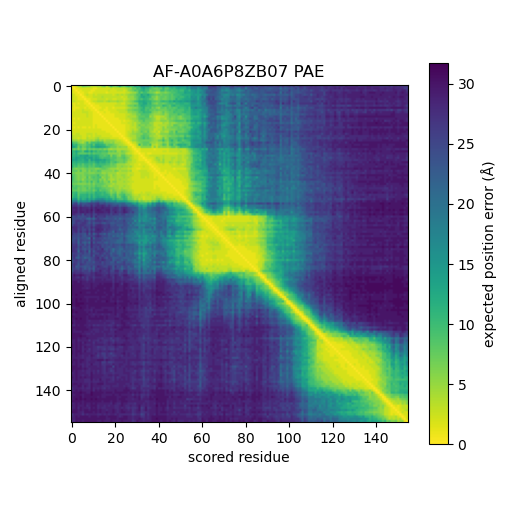97 TYR A CA 1
ATOM 795 C C . TYR A 1 97 ? 19.612 0.298 15.822 1.00 40.16 97 TYR A C 1
ATOM 797 O O . TYR A 1 97 ? 19.591 1.490 16.134 1.00 40.16 97 TYR A O 1
ATOM 805 N N . THR A 1 98 ? 20.762 -0.373 15.676 1.00 38.56 98 THR A N 1
ATOM 806 C CA . THR A 1 98 ? 21.954 0.357 15.243 1.00 38.56 98 THR A CA 1
ATOM 807 C C . THR A 1 98 ? 21.517 1.150 14.028 1.00 38.56 98 THR A C 1
ATOM 809 O O . THR A 1 98 ? 20.813 0.627 13.163 1.00 38.56 98 THR A O 1
ATOM 812 N N . SER A 1 99 ? 21.891 2.421 13.993 1.00 42.12 99 SER A N 1
ATOM 813 C CA . SER A 1 99 ? 21.861 3.255 12.807 1.00 42.12 99 SER A CA 1
ATOM 814 C C . SER A 1 99 ? 22.571 2.522 11.667 1.00 42.12 99 SER A C 1
ATOM 816 O O . SER A 1 99 ? 23.725 2.812 11.373 1.00 42.12 99 SER A O 1
ATOM 818 N N . GLN A 1 100 ? 21.915 1.555 11.021 1.00 32.66 100 GLN A N 1
ATOM 819 C CA . GLN A 1 100 ? 22.356 1.081 9.733 1.00 32.66 100 GLN A CA 1
ATOM 820 C C . GLN A 1 100 ? 22.264 2.331 8.872 1.00 32.66 100 GLN A C 1
ATOM 822 O O . GLN A 1 100 ? 21.193 2.962 8.804 1.00 32.66 100 GLN A O 1
ATOM 827 N N . PRO A 1 101 ? 23.411 2.785 8.340 1.00 33.34 101 PRO A N 1
ATOM 828 C CA . PRO A 1 101 ? 23.447 3.997 7.562 1.00 33.34 101 PRO A CA 1
ATOM 829 C C . PRO A 1 101 ? 22.408 3.816 6.475 1.00 33.34 101 PRO A C 1
ATOM 831 O O . PRO A 1 101 ? 22.154 2.698 6.021 1.00 33.34 101 PRO A O 1
ATOM 834 N N . ALA A 1 102 ? 21.756 4.919 6.116 1.00 36.78 102 ALA A N 1
ATOM 835 C CA . ALA A 1 102 ? 20.900 4.950 4.955 1.00 36.78 102 ALA A CA 1
ATOM 836 C C . ALA A 1 102 ? 21.502 4.029 3.886 1.00 36.78 102 ALA A C 1
ATOM 838 O O . ALA A 1 102 ? 22.638 4.259 3.466 1.00 36.78 102 ALA A O 1
ATOM 839 N N . HIS A 1 103 ? 20.751 3.033 3.409 1.00 34.69 103 HIS A N 1
ATOM 840 C CA . HIS A 1 103 ? 20.865 2.751 1.993 1.00 34.69 103 HIS A CA 1
ATOM 841 C C . HIS A 1 103 ? 20.501 4.076 1.341 1.00 34.69 103 HIS A C 1
ATOM 843 O O . HIS A 1 103 ? 19.337 4.428 1.162 1.00 34.69 103 HIS A O 1
ATOM 849 N N . ARG A 1 104 ? 21.541 4.882 1.128 1.00 31.83 104 ARG A N 1
ATOM 850 C CA . ARG A 1 104 ? 21.607 5.872 0.090 1.00 31.83 104 ARG A CA 1
ATOM 851 C C . ARG A 1 104 ? 21.192 5.032 -1.117 1.00 31.83 104 ARG A C 1
ATOM 853 O O . ARG A 1 104 ? 21.927 4.111 -1.469 1.00 31.83 104 ARG A O 1
ATOM 860 N N . PRO A 1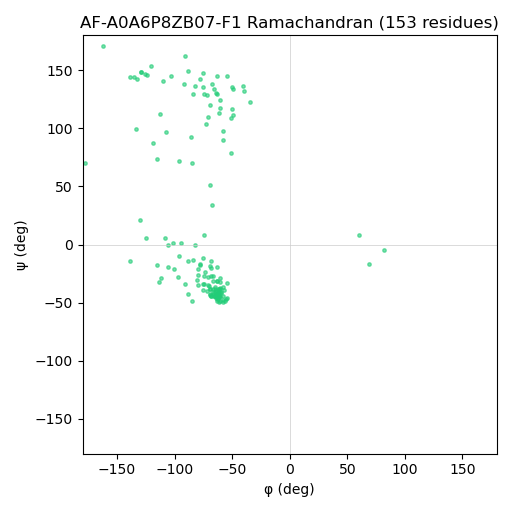 105 ? 20.069 5.316 -1.793 1.00 35.62 105 PRO A N 1
ATOM 861 C CA . PRO A 1 105 ? 20.234 5.365 -3.221 1.00 35.62 105 PRO A CA 1
ATOM 862 C C . PRO A 1 105 ? 21.305 6.441 -3.351 1.00 35.62 105 PRO A C 1
ATOM 864 O O . PRO A 1 105 ? 21.030 7.637 -3.200 1.00 35.62 105 PRO A O 1
ATOM 867 N N . THR A 1 106 ? 22.564 6.015 -3.486 1.00 32.03 106 THR A N 1
ATOM 868 C CA . THR A 1 106 ? 23.527 6.840 -4.184 1.00 32.03 106 THR A CA 1
ATOM 869 C C . THR A 1 106 ? 22.728 7.378 -5.369 1.00 32.03 106 THR A C 1
ATOM 871 O O . THR A 1 106 ? 21.932 6.650 -5.982 1.00 32.03 106 THR A O 1
ATOM 874 N N . LYS A 1 107 ? 22.858 8.678 -5.676 1.00 29.27 107 LYS A N 1
ATOM 875 C CA . LYS A 1 107 ? 22.649 9.047 -7.080 1.00 29.27 107 LYS A CA 1
ATOM 876 C C . LYS A 1 107 ? 23.308 7.911 -7.865 1.00 29.27 107 LYS A C 1
ATOM 878 O O . LYS A 1 107 ? 24.403 7.536 -7.434 1.00 29.27 107 LYS A O 1
ATOM 883 N N . PRO A 1 108 ? 22.681 7.305 -8.891 1.00 29.34 108 PRO A N 1
ATOM 884 C CA . PRO A 1 108 ? 23.524 6.590 -9.821 1.00 29.34 108 PRO A CA 1
ATOM 885 C C . PRO A 1 108 ? 24.612 7.606 -10.135 1.00 29.34 108 PRO A C 1
ATOM 887 O O . PRO A 1 108 ? 24.323 8.711 -10.613 1.00 29.34 108 PRO A O 1
ATOM 890 N N . ASP A 1 109 ? 25.828 7.309 -9.676 1.00 33.56 109 ASP A N 1
ATOM 891 C CA . ASP A 1 109 ? 26.977 7.982 -10.206 1.00 33.56 109 ASP A CA 1
ATOM 892 C C . ASP A 1 109 ? 26.779 7.827 -11.704 1.00 33.56 109 ASP A C 1
ATOM 894 O O . ASP A 1 109 ? 26.289 6.796 -12.190 1.00 33.56 109 ASP A O 1
ATOM 898 N N . ASN A 1 110 ? 27.000 8.913 -12.423 1.00 46.44 110 ASN A N 1
ATOM 899 C CA . ASN A 1 110 ? 26.907 8.948 -13.870 1.00 46.44 110 ASN A CA 1
ATOM 900 C C . ASN A 1 110 ? 28.069 8.130 -14.480 1.00 46.44 110 ASN A C 1
ATOM 902 O O . ASN A 1 110 ? 28.861 8.655 -15.250 1.00 46.44 110 ASN A O 1
ATOM 906 N N . GLN A 1 111 ? 28.212 6.893 -14.003 1.00 45.88 111 GLN A N 1
ATOM 907 C CA . GLN A 1 111 ? 29.285 5.916 -14.097 1.00 45.88 111 GLN A CA 1
ATOM 908 C C . GLN A 1 111 ? 28.808 4.652 -13.358 1.00 45.88 111 GLN A C 1
ATOM 910 O O . GLN A 1 111 ? 29.246 4.307 -12.267 1.00 45.88 111 GLN A O 1
ATOM 915 N N . THR A 1 112 ? 27.841 3.965 -13.952 1.00 36.12 112 THR A N 1
ATOM 916 C CA . THR A 1 112 ? 27.805 2.502 -13.896 1.00 36.12 112 THR A CA 1
ATOM 917 C C . THR A 1 112 ? 27.526 2.061 -15.317 1.00 36.12 112 THR A C 1
ATOM 919 O O . THR A 1 112 ? 26.401 2.171 -15.809 1.00 36.12 112 THR A O 1
ATOM 922 N N . ASP A 1 113 ? 28.591 1.667 -16.007 1.00 44.09 113 ASP A N 1
ATOM 923 C CA . ASP A 1 113 ? 28.493 0.857 -17.207 1.00 44.09 113 ASP A CA 1
ATOM 924 C C . ASP A 1 113 ? 27.613 -0.351 -16.872 1.00 44.09 113 ASP A C 1
ATOM 926 O O . ASP A 1 113 ? 27.935 -1.195 -16.037 1.00 44.09 113 ASP A O 1
ATOM 930 N N . ASP A 1 114 ? 26.405 -0.334 -17.428 1.00 39.44 114 ASP A N 1
ATOM 931 C CA . ASP A 1 114 ? 25.415 -1.388 -17.288 1.00 39.44 114 ASP A CA 1
ATOM 932 C C . ASP A 1 114 ? 25.934 -2.585 -18.101 1.00 39.44 114 ASP A C 1
ATOM 934 O O . ASP A 1 114 ? 25.939 -2.509 -19.336 1.00 39.44 114 ASP A O 1
ATOM 938 N N . PRO A 1 115 ? 26.367 -3.688 -17.462 1.00 46.06 115 PRO A N 1
ATOM 939 C CA . PRO A 1 115 ? 27.072 -4.775 -18.145 1.00 46.06 115 PRO A CA 1
ATOM 940 C C . PRO A 1 115 ? 26.200 -5.460 -19.204 1.00 46.06 115 PRO A C 1
ATOM 942 O O . PRO A 1 115 ? 26.712 -6.088 -20.127 1.00 46.06 115 PRO A O 1
ATOM 945 N N . ARG A 1 116 ? 24.868 -5.313 -19.124 1.00 53.16 116 ARG A N 1
ATOM 946 C CA . ARG A 1 116 ? 23.944 -5.804 -20.156 1.00 53.16 116 ARG A CA 1
ATOM 947 C C . ARG A 1 116 ? 23.876 -4.864 -21.355 1.00 53.16 116 ARG A C 1
ATOM 949 O O . ARG A 1 116 ? 23.750 -5.339 -22.478 1.00 53.16 116 ARG A O 1
ATOM 956 N N . LYS A 1 117 ? 23.979 -3.548 -21.148 1.00 46.91 117 LYS A N 1
ATOM 957 C CA . LYS A 1 117 ? 24.051 -2.570 -22.250 1.00 46.91 117 LYS A CA 1
ATOM 958 C C . LYS A 1 117 ? 25.417 -2.587 -22.923 1.00 46.91 117 LYS A C 1
ATOM 960 O O . LYS A 1 117 ? 25.479 -2.422 -24.137 1.00 46.91 117 LYS A O 1
ATOM 965 N N . GLU A 1 118 ? 26.478 -2.834 -22.164 1.00 52.31 118 GLU A N 1
ATOM 966 C CA . GLU A 1 118 ? 27.828 -3.009 -22.697 1.00 52.31 118 GLU A CA 1
ATOM 967 C C . GLU A 1 118 ? 27.938 -4.307 -23.509 1.00 52.31 118 GLU A C 1
ATOM 969 O O . GLU A 1 118 ? 28.378 -4.262 -24.652 1.00 52.31 118 GLU A O 1
ATOM 974 N N . ALA A 1 119 ? 27.384 -5.424 -23.018 1.00 57.94 119 ALA A N 1
ATOM 975 C CA . ALA A 1 119 ? 27.311 -6.674 -23.780 1.00 57.94 119 ALA A CA 1
ATOM 976 C C . ALA A 1 119 ? 26.493 -6.544 -25.078 1.00 57.94 119 ALA A C 1
ATOM 978 O O . ALA A 1 119 ? 26.902 -7.052 -26.119 1.00 57.94 119 ALA A O 1
ATOM 979 N N . VAL A 1 120 ? 25.357 -5.832 -25.047 1.00 61.69 120 VAL A N 1
ATOM 980 C CA . VAL A 1 120 ? 24.559 -5.563 -26.258 1.00 61.69 120 VAL A CA 1
ATOM 981 C C . VAL A 1 120 ? 25.321 -4.660 -27.231 1.00 61.69 120 VAL A C 1
ATOM 983 O O . VAL A 1 120 ? 25.264 -4.884 -28.439 1.00 61.69 120 VAL A O 1
ATOM 986 N N . ARG A 1 121 ? 26.063 -3.665 -26.729 1.00 68.56 121 ARG A N 1
ATOM 987 C CA . ARG A 1 121 ? 26.873 -2.752 -27.548 1.00 68.56 121 ARG A CA 1
ATOM 988 C C . ARG A 1 121 ? 28.062 -3.460 -28.191 1.00 68.56 121 ARG A C 1
ATOM 990 O O . ARG A 1 121 ? 28.306 -3.245 -29.374 1.00 68.56 121 ARG A O 1
ATOM 997 N N . GLU A 1 122 ? 28.771 -4.295 -27.439 1.00 72.38 122 GLU A N 1
ATOM 998 C CA . GLU A 1 122 ? 29.887 -5.093 -27.950 1.00 72.38 122 GLU A CA 1
ATOM 999 C C . GLU A 1 122 ? 29.400 -6.138 -28.951 1.00 72.38 122 GLU A C 1
ATOM 1001 O O . GLU A 1 122 ? 29.954 -6.219 -30.043 1.00 72.38 122 GLU A O 1
ATOM 1006 N N . ALA A 1 123 ? 28.284 -6.821 -28.672 1.00 72.56 123 ALA A N 1
ATOM 1007 C CA . ALA A 1 123 ? 27.659 -7.710 -29.647 1.00 72.56 123 ALA A CA 1
ATOM 1008 C C . ALA A 1 123 ? 27.335 -6.963 -30.951 1.00 72.56 123 ALA A C 1
ATOM 1010 O O . ALA A 1 123 ? 27.730 -7.410 -32.026 1.00 72.56 123 ALA A O 1
ATOM 1011 N N . LEU A 1 124 ? 26.691 -5.790 -30.873 1.00 73.25 124 LEU A N 1
ATOM 1012 C CA . LEU A 1 124 ? 26.380 -4.977 -32.055 1.00 73.25 124 LEU A CA 1
ATOM 1013 C C . LEU A 1 124 ? 27.634 -4.552 -32.829 1.00 73.25 124 LEU A C 1
ATOM 1015 O O . LEU A 1 124 ? 27.633 -4.614 -34.058 1.00 73.25 124 LEU A O 1
ATOM 1019 N N . LYS A 1 125 ? 28.706 -4.147 -32.137 1.00 82.69 125 LYS A N 1
ATOM 1020 C CA . LYS A 1 125 ? 29.983 -3.807 -32.781 1.00 82.69 125 LYS A CA 1
ATOM 1021 C C . LYS A 1 125 ? 30.576 -5.012 -33.502 1.00 82.69 125 LYS A C 1
ATOM 1023 O O . LYS A 1 125 ? 30.945 -4.869 -34.661 1.00 82.69 125 LYS A O 1
ATOM 1028 N N . THR A 1 126 ? 30.612 -6.184 -32.865 1.00 81.25 126 THR A N 1
ATOM 1029 C CA . THR A 1 126 ? 31.126 -7.418 -33.478 1.00 81.25 126 THR A CA 1
ATOM 1030 C C . THR A 1 126 ? 30.300 -7.834 -34.697 1.00 81.25 126 THR A C 1
ATOM 1032 O O . THR A 1 126 ? 30.862 -8.206 -35.728 1.00 81.25 126 THR A O 1
ATOM 1035 N N . PHE A 1 127 ? 28.969 -7.723 -34.625 1.00 85.12 127 PHE A N 1
ATOM 1036 C CA . PHE A 1 127 ? 28.098 -7.983 -35.775 1.00 85.12 127 PHE A CA 1
ATOM 1037 C C . PHE A 1 127 ? 28.397 -7.030 -36.937 1.00 85.12 127 PHE A C 1
ATOM 1039 O O . PHE A 1 127 ? 28.538 -7.480 -38.074 1.00 85.12 127 PHE A O 1
ATOM 1046 N N . LEU A 1 128 ? 28.550 -5.732 -36.659 1.00 82.81 128 LEU A N 1
ATOM 1047 C CA . LEU A 1 128 ? 28.861 -4.734 -37.683 1.00 82.81 128 LEU A CA 1
ATOM 1048 C C . LEU A 1 128 ? 30.253 -4.942 -38.294 1.00 82.81 128 LEU A C 1
ATOM 1050 O O . LEU A 1 128 ? 30.382 -4.915 -39.516 1.00 82.81 128 LEU A O 1
ATOM 1054 N N . THR A 1 129 ? 31.289 -5.204 -37.492 1.00 83.88 129 THR A N 1
ATOM 1055 C CA . THR A 1 129 ? 32.646 -5.446 -38.015 1.00 83.88 129 THR A CA 1
ATOM 1056 C C . THR A 1 129 ? 32.706 -6.700 -38.878 1.00 83.88 129 THR A C 1
ATOM 1058 O O . THR A 1 129 ? 33.334 -6.683 -39.936 1.00 83.88 129 THR A O 1
ATOM 1061 N N . ASN A 1 130 ? 32.005 -7.763 -38.478 1.00 82.31 130 ASN A N 1
ATOM 1062 C CA . ASN A 1 130 ? 31.950 -9.001 -39.251 1.00 82.31 130 ASN A CA 1
ATOM 1063 C C . ASN A 1 130 ? 31.168 -8.815 -40.557 1.00 82.31 130 ASN A C 1
ATOM 1065 O O . ASN A 1 130 ? 31.590 -9.322 -41.594 1.00 82.31 130 ASN A O 1
ATOM 1069 N N . ALA A 1 131 ? 30.079 -8.040 -40.537 1.00 83.69 131 ALA A N 1
ATOM 1070 C CA . ALA A 1 131 ? 29.325 -7.703 -41.743 1.00 83.69 131 ALA A CA 1
ATOM 1071 C C . ALA A 1 131 ? 30.167 -6.885 -42.738 1.00 83.69 131 ALA A C 1
ATOM 1073 O O . ALA A 1 131 ? 30.169 -7.180 -43.931 1.00 83.69 131 ALA A O 1
ATOM 1074 N N . ILE A 1 132 ? 30.935 -5.903 -42.252 1.00 82.75 132 ILE A N 1
ATOM 1075 C CA . ILE A 1 132 ? 31.837 -5.099 -43.090 1.00 82.75 132 ILE A CA 1
ATOM 1076 C C . ILE A 1 132 ? 32.963 -5.970 -43.665 1.00 82.75 132 ILE A C 1
ATOM 1078 O O . ILE A 1 132 ? 33.249 -5.892 -44.859 1.00 82.75 132 ILE A O 1
ATOM 1082 N N . ALA A 1 133 ? 33.581 -6.833 -42.853 1.00 84.81 133 ALA A N 1
ATOM 1083 C CA . ALA A 1 133 ? 34.630 -7.741 -43.315 1.00 84.81 133 ALA A CA 1
ATOM 1084 C C . ALA A 1 133 ? 34.109 -8.712 -44.385 1.00 84.81 133 ALA A C 1
ATOM 1086 O O . ALA A 1 133 ? 34.762 -8.898 -45.412 1.00 84.81 133 ALA A O 1
ATOM 1087 N N . ALA A 1 134 ? 32.911 -9.271 -44.196 1.00 81.94 134 ALA A N 1
ATOM 1088 C CA . ALA A 1 134 ? 32.265 -10.121 -45.192 1.00 81.94 134 ALA A CA 1
ATOM 1089 C C . ALA A 1 134 ? 32.004 -9.358 -46.503 1.00 81.94 134 ALA A C 1
ATOM 1091 O O . ALA A 1 134 ? 32.346 -9.860 -47.572 1.00 81.94 134 ALA A O 1
ATOM 1092 N N . ALA A 1 135 ? 31.500 -8.121 -46.425 1.00 81.06 135 ALA A N 1
ATOM 1093 C CA . ALA A 1 135 ? 31.258 -7.283 -47.601 1.00 81.06 135 ALA A CA 1
ATOM 1094 C C . ALA A 1 135 ? 32.551 -6.942 -48.366 1.00 81.06 135 ALA A C 1
ATOM 1096 O O . ALA A 1 135 ? 32.578 -7.019 -49.591 1.00 81.06 135 ALA A O 1
ATOM 1097 N N . ILE A 1 136 ? 33.645 -6.627 -47.661 1.00 79.62 136 ILE A N 1
ATOM 1098 C CA . ILE A 1 136 ? 34.960 -6.377 -48.279 1.00 79.62 136 ILE A CA 1
ATOM 1099 C C . ILE A 1 136 ? 35.502 -7.646 -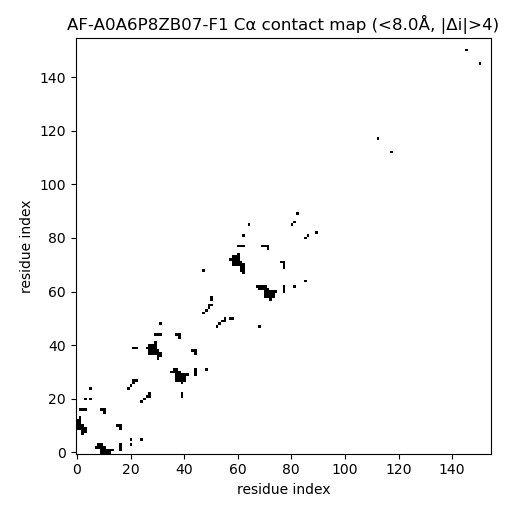48.940 1.00 79.62 136 ILE A C 1
ATOM 1101 O O . ILE A 1 136 ? 36.075 -7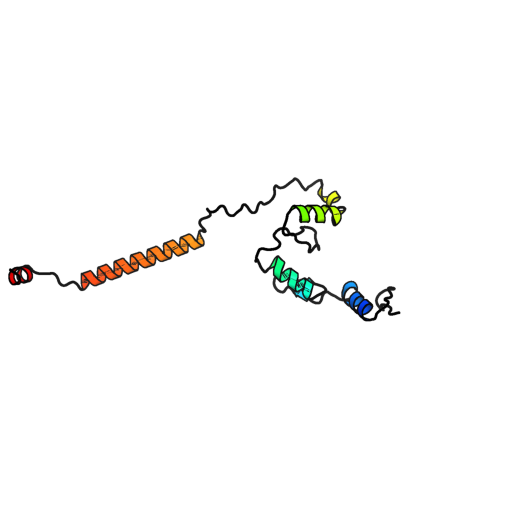.583 -50.026 1.00 79.62 136 ILE A O 1
ATOM 1105 N N . THR A 1 137 ? 35.337 -8.799 -48.292 1.00 76.44 137 THR A N 1
ATOM 1106 C CA . THR A 1 137 ? 35.826 -10.078 -48.822 1.00 76.44 137 THR A CA 1
ATOM 1107 C C . THR A 1 137 ? 35.061 -10.468 -50.085 1.00 76.44 137 THR A C 1
ATOM 1109 O O . THR A 1 137 ? 35.684 -10.866 -51.066 1.00 76.44 137 THR A O 1
ATOM 1112 N N . LEU A 1 138 ? 33.741 -10.251 -50.099 1.00 76.81 138 LEU A N 1
ATOM 1113 C CA . LEU A 1 138 ? 32.893 -10.449 -51.275 1.00 76.81 138 LEU A CA 1
ATOM 1114 C C . LEU A 1 138 ? 33.284 -9.495 -52.414 1.00 76.81 138 LEU A C 1
ATOM 1116 O O . LEU A 1 138 ? 33.553 -9.942 -53.527 1.00 76.81 138 LEU A O 1
ATOM 1120 N N . ALA A 1 139 ? 33.441 -8.202 -52.115 1.00 74.81 139 ALA A N 1
ATOM 1121 C CA . ALA A 1 139 ? 33.873 -7.209 -53.099 1.00 74.81 139 ALA A CA 1
ATOM 1122 C C . ALA A 1 139 ? 35.264 -7.519 -53.681 1.00 74.81 139 ALA A C 1
ATOM 1124 O O . ALA A 1 139 ? 35.521 -7.250 -54.850 1.00 74.81 139 ALA A O 1
ATOM 1125 N N . ARG A 1 140 ? 36.165 -8.119 -52.890 1.00 71.50 140 ARG A N 1
ATOM 1126 C CA . ARG A 1 140 ? 37.478 -8.587 -53.363 1.00 71.50 140 ARG A CA 1
ATOM 1127 C C . ARG A 1 140 ? 37.398 -9.865 -54.193 1.00 71.50 140 ARG A C 1
ATOM 1129 O O . ARG A 1 140 ? 38.191 -10.002 -55.115 1.00 71.50 140 ARG A O 1
ATOM 1136 N N . SER A 1 141 ? 36.474 -10.781 -53.893 1.00 69.25 141 SER A N 1
ATOM 1137 C CA . SER A 1 141 ? 36.259 -11.976 -54.723 1.00 69.25 141 SER A CA 1
ATOM 1138 C C . SER A 1 141 ? 35.599 -11.658 -56.066 1.00 69.25 141 SER A C 1
ATOM 1140 O O . SER A 1 141 ? 35.837 -12.364 -57.040 1.00 69.25 141 SER A O 1
ATOM 1142 N N . GLU A 1 142 ? 34.811 -10.582 -56.131 1.00 66.94 142 GLU A N 1
ATOM 1143 C CA . GLU A 1 142 ? 34.174 -10.106 -57.365 1.00 66.94 142 GLU A CA 1
ATOM 1144 C C . GLU A 1 142 ? 35.059 -9.124 -58.156 1.00 66.94 142 GLU A C 1
ATOM 1146 O O . GLU A 1 142 ? 34.812 -8.868 -59.335 1.00 66.94 142 GLU A O 1
ATOM 1151 N N . ALA A 1 143 ? 36.126 -8.599 -57.544 1.00 62.50 143 ALA A N 1
ATOM 1152 C CA . ALA A 1 143 ? 37.101 -7.755 -58.221 1.00 62.50 143 ALA A CA 1
ATOM 1153 C C . ALA A 1 143 ? 37.982 -8.596 -59.159 1.00 62.50 143 ALA A C 1
ATOM 1155 O O . ALA A 1 143 ? 38.915 -9.282 -58.738 1.00 62.50 143 ALA A O 1
ATOM 1156 N N . ARG A 1 144 ? 37.706 -8.513 -60.464 1.00 62.94 144 ARG A N 1
ATOM 1157 C CA . ARG A 1 144 ? 38.582 -9.069 -61.501 1.00 62.94 144 ARG A CA 1
ATOM 1158 C C . ARG A 1 144 ? 39.943 -8.345 -61.460 1.00 62.94 144 ARG A C 1
ATOM 1160 O O . ARG A 1 144 ? 39.959 -7.113 -61.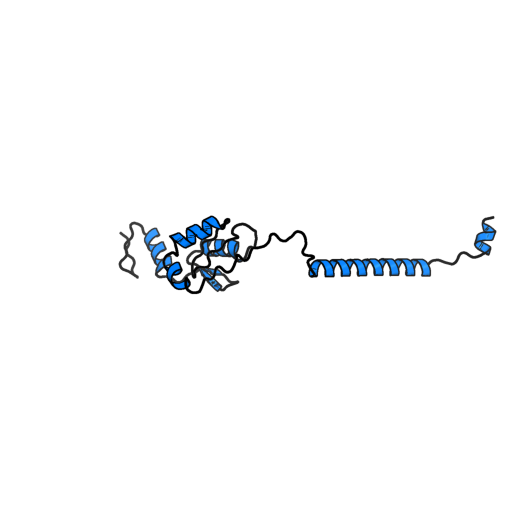472 1.00 62.94 144 ARG A O 1
ATOM 1167 N N . PRO A 1 145 ? 41.078 -9.067 -61.426 1.00 67.88 145 PRO A N 1
ATOM 1168 C CA . PRO A 1 145 ? 42.394 -8.442 -61.381 1.00 67.88 145 PRO A CA 1
ATOM 1169 C 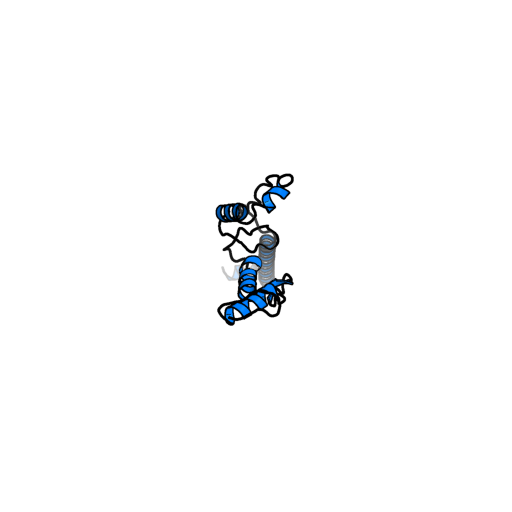C . PRO A 1 145 ? 42.653 -7.637 -62.658 1.00 67.88 145 PRO A C 1
ATOM 1171 O O . PRO A 1 145 ? 42.469 -8.150 -63.762 1.00 67.88 145 PRO A O 1
ATOM 1174 N N . VAL A 1 146 ? 43.090 -6.386 -62.492 1.00 68.62 146 VAL A N 1
ATOM 1175 C CA . VAL A 1 146 ? 43.565 -5.534 -63.590 1.00 68.62 146 VAL A CA 1
ATOM 1176 C C . VAL A 1 146 ? 44.891 -6.104 -64.082 1.00 68.62 146 VAL A C 1
ATOM 1178 O O . VAL A 1 146 ? 45.838 -6.251 -63.306 1.00 68.62 146 VAL A O 1
ATOM 1181 N N . THR A 1 147 ? 44.948 -6.475 -65.355 1.00 78.69 147 THR A N 1
ATOM 1182 C CA . THR A 1 147 ? 46.126 -7.097 -65.963 1.00 78.69 147 THR A CA 1
ATOM 1183 C C . THR A 1 147 ? 47.059 -6.050 -66.568 1.00 78.69 147 THR A C 1
ATOM 1185 O O . THR A 1 147 ? 46.676 -4.909 -66.819 1.00 78.69 147 THR A O 1
ATOM 1188 N N . VAL A 1 148 ? 48.316 -6.429 -66.818 1.00 75.12 148 VAL A N 1
ATOM 1189 C CA . VAL A 1 148 ? 49.300 -5.543 -67.469 1.00 75.12 148 VAL A CA 1
ATOM 1190 C C . VAL A 1 148 ? 48.831 -5.131 -68.873 1.00 75.12 148 VAL A C 1
ATOM 1192 O O . VAL A 1 148 ? 49.141 -4.026 -69.313 1.00 75.12 148 VAL A O 1
ATOM 1195 N N . ASP A 1 149 ? 48.041 -5.973 -69.544 1.00 75.81 149 ASP A N 1
ATOM 1196 C CA . ASP A 1 149 ? 47.434 -5.656 -70.839 1.00 75.81 149 ASP A CA 1
ATOM 1197 C C . ASP A 1 149 ? 46.324 -4.598 -70.721 1.00 75.81 149 ASP A C 1
ATOM 1199 O O . ASP A 1 149 ? 46.242 -3.719 -71.577 1.00 75.81 149 ASP A O 1
ATOM 1203 N N . ASP A 1 150 ? 45.552 -4.591 -69.625 1.00 71.81 150 ASP A N 1
ATOM 1204 C CA . ASP A 1 150 ? 44.561 -3.535 -69.351 1.00 71.81 150 ASP A CA 1
ATOM 1205 C C . ASP A 1 150 ? 45.236 -2.165 -69.137 1.00 71.81 150 ASP A C 1
ATOM 1207 O O . ASP A 1 150 ? 44.724 -1.140 -69.580 1.00 71.81 150 ASP A O 1
ATOM 1211 N N . ILE A 1 151 ? 46.414 -2.137 -68.496 1.00 72.12 151 ILE A N 1
ATOM 1212 C CA . ILE A 1 151 ? 47.194 -0.902 -68.282 1.00 72.12 151 ILE A CA 1
ATOM 1213 C C . ILE A 1 151 ? 47.823 -0.414 -69.595 1.00 72.12 151 ILE A C 1
ATOM 1215 O O . ILE A 1 151 ? 47.834 0.785 -69.864 1.00 72.12 151 ILE A O 1
ATOM 1219 N N . ARG A 1 152 ? 48.327 -1.330 -70.434 1.00 76.69 152 ARG A N 1
ATOM 1220 C CA . ARG A 1 152 ? 48.908 -0.995 -71.747 1.00 76.69 152 ARG A CA 1
ATOM 1221 C C . ARG A 1 152 ? 47.884 -0.454 -72.743 1.00 76.69 152 ARG A C 1
ATOM 1223 O O . ARG A 1 152 ? 48.276 0.297 -73.621 1.00 76.69 152 ARG A O 1
ATOM 1230 N N . ALA A 1 153 ? 46.609 -0.819 -72.617 1.00 70.44 153 ALA A N 1
ATOM 1231 C CA . ALA A 1 153 ? 45.542 -0.312 -7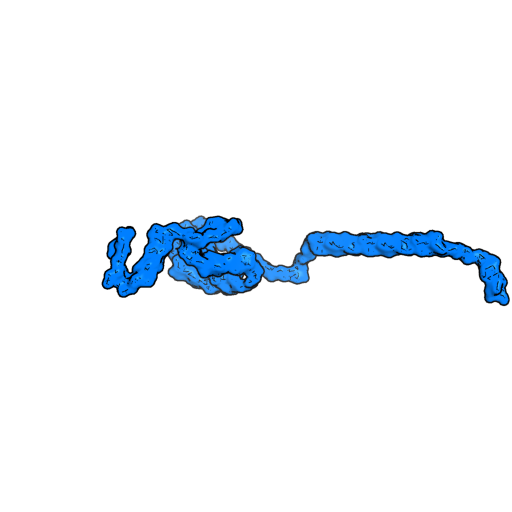3.481 1.00 70.44 153 ALA A CA 1
ATOM 1232 C C . ALA A 1 153 ? 45.110 1.135 -73.158 1.00 70.44 153 ALA A C 1
ATOM 1234 O O . ALA A 1 153 ? 44.363 1.730 -73.933 1.00 70.44 153 ALA A O 1
ATOM 1235 N N . ALA A 1 154 ? 45.545 1.690 -72.019 1.00 67.25 154 ALA A N 1
ATOM 1236 C CA . ALA A 1 154 ? 45.166 3.023 -71.540 1.00 67.25 154 ALA A CA 1
ATOM 1237 C C . ALA A 1 154 ? 46.273 4.092 -71.682 1.00 67.25 154 ALA A C 1
ATOM 1239 O O . ALA A 1 154 ? 46.046 5.243 -71.301 1.00 67.25 154 ALA A O 1
ATOM 1240 N N . LEU A 1 155 ? 47.449 3.721 -72.202 1.00 60.16 155 LEU A N 1
ATOM 1241 C CA . LEU A 1 155 ? 48.562 4.612 -72.564 1.00 60.16 155 LEU A CA 1
ATOM 1242 C C . LEU A 1 155 ? 48.676 4.710 -74.087 1.00 60.16 155 LEU A C 1
ATOM 1244 O O . LEU A 1 155 ? 48.960 5.828 -74.568 1.00 60.16 155 LEU A O 1
#

Secondary structure (DSSP, 8-state):
-EE-SSSS-EESSHHHHHHHIIIIIS---EE-TTT--EESSHHHHHHHIIIII---SS--EE--STT---EESSHHHHHHHHHHHSTTTTTTTTTT-------------S----HHHHHHHHHHHHHHHHHHHHHHHHHHHH-PPPPHHHHHTT-

Mean predicted aligned error: 19.92 Å